Protein AF-C5KC49-F1 (afdb_monomer)

InterPro domains:
  IPR001487 Bromodomain [PF00439] (26-120)
  IPR001487 Bromodomain [PR00503] (36-49)
  IPR001487 Bromodomain [PR00503] (50-66)
  IPR001487 Bromodomain [PR00503] (99-118)
  IPR001487 Bromodomain [PS50014] (33-118)
  IPR001487 Bromodomain [SM00297] (14-137)
  IPR036427 Bromodomain-like superfamily [G3DSA:1.20.920.10] (13-147)
  IPR036427 Bromodomain-like superfamily [SSF47370] (16-134)
  IPR037800 Histone acetyltransferase GCN5 [PTHR45750] (20-128)

Radius of gyration: 24.09 Å; Cα contacts (8 Å, |Δi|>4): 143; chains: 1; bounding box: 54×51×78 Å

Solvent-accessible surface area (backbone atoms only — not comparable to full-atom values): 10365 Å² total; per-residue (Å²): 135,85,74,80,52,72,68,58,54,57,52,28,73,73,36,65,57,50,73,69,55,39,56,51,50,51,54,49,52,51,53,55,62,66,41,96,63,26,78,84,40,48,50,72,80,58,53,83,86,38,73,62,47,66,81,71,45,84,68,85,55,23,50,50,59,49,51,30,19,64,70,53,41,70,81,90,69,80,79,65,97,55,93,62,84,68,68,59,49,57,58,34,50,39,57,54,55,53,47,54,50,36,34,32,52,44,38,52,71,72,40,57,82,89,39,69,67,21,50,33,29,55,53,49,49,53,54,49,52,57,49,47,54,56,45,45,67,73,71,57,78,58,83,84,71,74,77,75,68,64,53,74,67,55,48,51,52,54,53,52,53,49,55,52,62,67,69,62,64,74,84,90,127

Mean predicted aligned error: 11.14 Å

Structure (mmCIF, N/CA/C/O backbone):
data_AF-C5KC49-F1
#
_entry.id   AF-C5KC49-F1
#
loop_
_atom_site.group_PDB
_atom_site.id
_atom_site.type_symbol
_atom_site.label_atom_id
_atom_site.label_alt_id
_atom_site.label_comp_id
_atom_site.label_asym_id
_atom_site.label_entity_id
_atom_site.label_seq_id
_atom_site.pdbx_PDB_ins_code
_atom_site.Cartn_x
_atom_site.Cartn_y
_atom_site.Cartn_z
_atom_site.occupancy
_atom_site.B_iso_or_equiv
_atom_site.auth_seq_id
_atom_site.auth_comp_id
_atom_site.auth_asym_id
_atom_site.auth_atom_id
_atom_site.pdbx_PDB_model_num
ATOM 1 N N . MET A 1 1 ? 1.377 -21.237 -1.178 1.00 45.62 1 MET A N 1
ATOM 2 C CA . MET A 1 1 ? 1.293 -19.889 -0.576 1.00 45.62 1 MET A CA 1
ATOM 3 C C . MET A 1 1 ? -0.083 -19.748 0.051 1.00 45.62 1 MET A C 1
ATOM 5 O O . MET A 1 1 ? -1.054 -20.012 -0.651 1.00 45.62 1 MET A O 1
ATOM 9 N N . SER A 1 2 ? -0.182 -19.452 1.349 1.00 56.91 2 SER A N 1
ATOM 10 C CA . SER A 1 2 ? -1.475 -19.355 2.040 1.00 56.91 2 SER A CA 1
ATOM 11 C C . SER A 1 2 ? -2.203 -18.065 1.653 1.00 56.91 2 SER A C 1
ATOM 13 O O . SER A 1 2 ? -1.591 -17.011 1.471 1.00 56.91 2 SER A O 1
ATOM 15 N N . LYS A 1 3 ? -3.520 -18.168 1.471 1.00 71.75 3 LYS A N 1
ATOM 16 C CA . LYS A 1 3 ? -4.419 -17.009 1.454 1.00 71.75 3 LYS A CA 1
ATOM 17 C C . LYS A 1 3 ? -4.554 -16.488 2.892 1.00 71.75 3 LYS A C 1
ATOM 19 O O . LYS A 1 3 ? -4.326 -17.261 3.822 1.00 71.75 3 LYS A O 1
ATOM 24 N N . LEU A 1 4 ? -4.932 -15.217 3.058 1.00 73.00 4 LEU A N 1
ATOM 25 C CA . LEU A 1 4 ? -5.368 -14.698 4.363 1.00 73.00 4 LEU A CA 1
ATOM 26 C C . LEU A 1 4 ? -6.474 -15.602 4.917 1.00 73.00 4 LEU A C 1
ATOM 28 O O . LEU A 1 4 ? -7.276 -16.118 4.129 1.00 73.00 4 LEU A O 1
ATOM 32 N N . SER A 1 5 ? -6.523 -15.772 6.238 1.00 74.25 5 SER A N 1
ATOM 33 C CA . SER A 1 5 ? -7.554 -16.601 6.868 1.00 74.25 5 SER A CA 1
ATOM 34 C C . SER A 1 5 ? -8.963 -16.073 6.557 1.00 74.25 5 SER A C 1
ATOM 36 O O . SER A 1 5 ? -9.148 -14.873 6.333 1.00 74.25 5 SER A O 1
ATOM 38 N N . ASP A 1 6 ? -9.966 -16.952 6.539 1.00 75.50 6 ASP A N 1
ATOM 39 C CA . ASP A 1 6 ? -11.355 -16.543 6.288 1.00 75.50 6 ASP A CA 1
ATOM 40 C C . ASP A 1 6 ? -11.856 -15.561 7.369 1.00 75.50 6 ASP A C 1
ATOM 42 O O . ASP A 1 6 ? -12.578 -14.613 7.062 1.00 75.50 6 ASP A O 1
ATOM 46 N N . GLU A 1 7 ? -11.397 -15.724 8.617 1.00 74.31 7 GLU A N 1
ATOM 47 C CA . GLU A 1 7 ? -11.657 -14.789 9.721 1.00 74.31 7 GLU A CA 1
ATOM 48 C C . GLU A 1 7 ? -11.028 -13.414 9.453 1.00 74.31 7 GLU A C 1
ATOM 50 O O . GLU A 1 7 ? -11.701 -12.390 9.583 1.00 74.31 7 GLU A O 1
ATOM 55 N N . THR A 1 8 ? -9.770 -13.382 8.994 1.00 75.25 8 THR A N 1
ATOM 56 C CA . THR A 1 8 ? -9.102 -12.144 8.569 1.00 75.25 8 THR A CA 1
ATOM 57 C C . THR A 1 8 ? -9.937 -11.450 7.488 1.00 75.25 8 THR A C 1
ATOM 59 O O . THR A 1 8 ? -10.220 -10.260 7.594 1.00 75.25 8 THR A O 1
ATOM 62 N N . GLN A 1 9 ? -10.378 -12.177 6.458 1.00 77.06 9 GLN A N 1
ATOM 63 C CA . GLN A 1 9 ? -11.133 -11.595 5.343 1.00 77.06 9 GLN A CA 1
ATOM 64 C C . GLN A 1 9 ? -12.471 -10.974 5.781 1.00 77.06 9 GLN A C 1
ATOM 66 O O . GLN A 1 9 ? -12.783 -9.861 5.346 1.00 77.06 9 GLN A O 1
ATOM 71 N N . ASP A 1 10 ? -13.241 -11.642 6.648 1.00 77.31 10 ASP A N 1
ATOM 72 C CA . ASP A 1 10 ? -14.520 -11.115 7.154 1.00 77.31 10 ASP A CA 1
ATOM 73 C C . ASP A 1 10 ? -14.331 -9.847 8.005 1.00 77.31 10 ASP A C 1
ATOM 75 O O . ASP A 1 10 ? -15.058 -8.863 7.838 1.00 77.31 10 ASP A O 1
ATOM 79 N N . LEU A 1 11 ? -13.307 -9.823 8.866 1.00 76.31 11 LEU A N 1
ATOM 80 C CA . LEU A 1 11 ? -13.001 -8.662 9.706 1.00 76.31 11 LEU A CA 1
ATOM 81 C C . LEU A 1 11 ? -12.624 -7.433 8.873 1.00 76.31 11 LEU A C 1
ATOM 83 O O . LEU A 1 11 ? -13.068 -6.317 9.164 1.00 76.31 11 LEU A O 1
ATOM 87 N N . LEU A 1 12 ? -11.840 -7.621 7.810 1.00 79.94 12 LEU A N 1
ATOM 88 C CA . LEU A 1 12 ? -11.424 -6.526 6.934 1.00 79.94 12 LEU A CA 1
ATOM 89 C C . LEU A 1 12 ? -12.616 -5.830 6.267 1.00 79.94 12 LEU A C 1
ATOM 91 O O . LEU A 1 12 ? -12.635 -4.599 6.198 1.00 79.94 12 LEU A O 1
ATOM 95 N N . LEU A 1 13 ? -13.609 -6.606 5.817 1.00 76.00 13 LEU A N 1
ATOM 96 C CA . LEU A 1 13 ? -14.813 -6.120 5.132 1.00 76.00 13 LEU A CA 1
ATOM 97 C C . LEU A 1 13 ? -15.667 -5.183 6.000 1.00 76.00 13 LEU A C 1
ATOM 99 O O . LEU A 1 13 ? -16.292 -4.257 5.485 1.00 76.00 13 LEU A O 1
ATOM 103 N N . LYS A 1 14 ? -15.711 -5.417 7.316 1.00 80.75 14 LYS A N 1
ATOM 104 C CA . LYS A 1 14 ? -16.611 -4.706 8.244 1.00 80.75 14 LYS A CA 1
ATOM 105 C C . LYS A 1 14 ? -15.929 -3.565 9.002 1.00 80.75 14 LYS A C 1
ATOM 107 O O . LYS A 1 14 ? -16.608 -2.710 9.572 1.00 80.75 14 LYS A O 1
ATOM 112 N N . THR A 1 15 ? -14.597 -3.510 8.999 1.00 87.81 15 THR A N 1
ATOM 113 C CA . THR A 1 15 ? -13.845 -2.567 9.839 1.00 87.81 15 THR A CA 1
ATOM 114 C C . THR A 1 15 ? -13.680 -1.205 9.160 1.00 87.81 15 THR A C 1
ATOM 116 O O . THR A 1 15 ? -12.896 -1.045 8.220 1.00 87.81 15 THR A O 1
ATOM 119 N N . LYS A 1 16 ? -14.403 -0.194 9.660 1.00 90.81 16 LYS A N 1
ATOM 120 C CA . LYS A 1 16 ? -14.208 1.216 9.279 1.00 90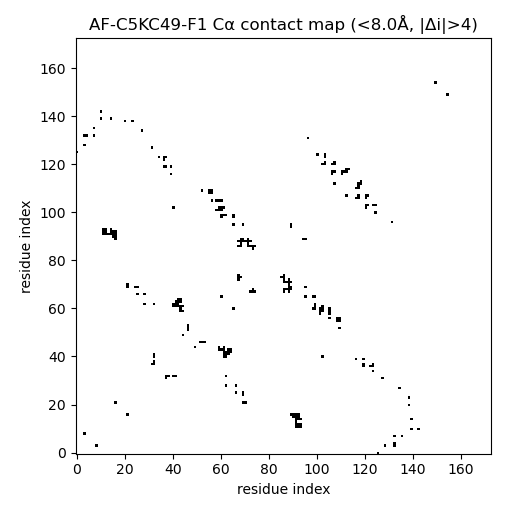.81 16 LYS A CA 1
ATOM 121 C C . LYS A 1 16 ? -12.919 1.775 9.878 1.00 90.81 16 LYS A C 1
ATOM 123 O O . LYS A 1 16 ? -12.599 1.497 11.026 1.00 90.81 16 LYS A O 1
ATOM 128 N N . ILE A 1 17 ? -12.223 2.621 9.121 1.00 91.25 17 ILE A N 1
ATOM 129 C CA . ILE A 1 17 ? -10.978 3.262 9.568 1.00 91.25 17 ILE A CA 1
ATOM 130 C C . ILE A 1 17 ? -11.292 4.494 10.430 1.00 91.25 17 ILE A C 1
ATOM 132 O O . ILE A 1 17 ? -11.598 5.570 9.897 1.00 91.25 17 ILE A O 1
ATOM 136 N N . ASP A 1 18 ? -11.157 4.348 11.748 1.00 90.12 18 ASP A N 1
ATOM 137 C CA . ASP A 1 18 ? -11.064 5.465 12.695 1.00 90.12 18 ASP A CA 1
ATOM 138 C C . ASP A 1 18 ? -9.641 6.064 12.733 1.00 90.12 18 ASP A C 1
ATOM 140 O O . ASP A 1 18 ? -8.773 5.693 11.939 1.00 90.12 18 ASP A O 1
ATOM 144 N N . ASP A 1 19 ? -9.400 7.053 13.595 1.00 90.19 19 ASP A N 1
ATOM 145 C CA . ASP A 1 19 ? -8.102 7.735 13.649 1.00 90.19 19 ASP A CA 1
ATOM 146 C C . ASP A 1 19 ? -6.993 6.887 14.292 1.00 90.19 19 ASP A C 1
ATOM 148 O O . ASP A 1 19 ? -5.839 6.995 13.879 1.00 90.19 19 ASP A O 1
ATOM 152 N N . VAL A 1 20 ? -7.334 5.965 15.198 1.00 90.94 20 VAL A N 1
ATOM 153 C CA . VAL A 1 20 ? -6.365 5.029 15.794 1.00 90.94 20 VAL A CA 1
ATOM 154 C C . VAL A 1 20 ? -5.892 4.029 14.742 1.00 90.94 20 VAL A C 1
ATOM 156 O O . VAL A 1 20 ? -4.690 3.850 14.531 1.00 90.94 20 VAL A O 1
ATOM 159 N N . LEU A 1 21 ? -6.833 3.425 14.012 1.00 93.50 21 LEU A N 1
ATOM 160 C CA . LEU A 1 21 ? -6.525 2.538 12.896 1.00 93.50 21 LEU A CA 1
ATOM 161 C C . LEU A 1 21 ? -5.775 3.281 11.796 1.00 93.50 21 LEU A C 1
ATOM 163 O O . LEU A 1 21 ? -4.866 2.715 11.199 1.00 93.50 21 LEU A O 1
ATOM 167 N N . ARG A 1 22 ? -6.094 4.555 11.544 1.00 94.38 22 ARG A N 1
ATOM 168 C CA . ARG A 1 22 ? -5.368 5.379 10.570 1.00 94.38 22 ARG A CA 1
ATOM 169 C C . ARG A 1 22 ? -3.893 5.508 10.924 1.00 94.38 22 ARG A C 1
ATOM 171 O O . ARG A 1 22 ? -3.053 5.276 10.061 1.00 94.38 22 ARG A O 1
ATOM 178 N N . GLU A 1 23 ? -3.571 5.868 12.162 1.00 95.06 23 GLU A N 1
ATOM 179 C CA . GLU A 1 23 ? -2.180 5.968 12.612 1.00 95.06 23 GLU A CA 1
ATOM 180 C C . GLU A 1 23 ? -1.463 4.617 12.544 1.00 95.06 23 GLU A C 1
ATOM 182 O O . GLU A 1 23 ? -0.318 4.541 12.094 1.00 95.06 23 GLU A O 1
ATOM 187 N N . SER A 1 24 ? -2.148 3.540 12.931 1.00 96.44 24 SER A N 1
ATOM 188 C CA . SER A 1 24 ? -1.593 2.189 12.858 1.00 96.44 24 SER A CA 1
ATOM 189 C C . SER A 1 24 ? -1.345 1.727 11.415 1.00 96.44 24 SER A C 1
ATOM 191 O O . SER A 1 24 ? -0.293 1.161 11.119 1.00 96.44 24 SER A O 1
ATOM 193 N N . LEU A 1 25 ? -2.253 2.033 10.484 1.00 97.38 25 LEU A N 1
ATOM 194 C CA . LEU A 1 25 ? -2.092 1.750 9.055 1.00 97.38 25 LEU A CA 1
ATOM 195 C C . LEU A 1 25 ? -0.931 2.540 8.442 1.00 97.38 25 LEU A C 1
ATOM 197 O O . LEU A 1 25 ? -0.224 2.017 7.586 1.00 97.38 25 LEU A O 1
ATOM 201 N N . LEU A 1 26 ? -0.697 3.782 8.875 1.00 97.56 26 LEU A N 1
ATOM 202 C CA . LEU A 1 26 ? 0.458 4.557 8.412 1.00 97.56 26 LEU A CA 1
ATOM 203 C C . LEU A 1 26 ? 1.779 3.917 8.847 1.00 97.56 26 LEU A C 1
ATOM 205 O O . LEU A 1 26 ? 2.672 3.769 8.019 1.00 97.56 26 LEU A O 1
ATOM 209 N N . LYS A 1 27 ? 1.875 3.466 10.103 1.00 98.06 27 LYS A N 1
ATOM 210 C CA . LYS A 1 27 ? 3.044 2.717 10.598 1.00 98.06 27 LYS A CA 1
ATOM 211 C C . LYS A 1 27 ? 3.222 1.387 9.865 1.00 98.06 27 LYS A C 1
ATOM 213 O O . LYS A 1 27 ? 4.343 0.981 9.579 1.00 98.06 27 LYS A O 1
ATOM 218 N N . PHE A 1 28 ? 2.119 0.715 9.536 1.00 98.25 28 PHE A N 1
ATOM 219 C CA . PHE A 1 28 ? 2.146 -0.497 8.723 1.00 98.25 28 PHE A CA 1
ATOM 220 C C . PHE A 1 28 ? 2.728 -0.224 7.327 1.00 98.25 28 PHE A C 1
ATOM 222 O O . PHE A 1 28 ? 3.637 -0.930 6.901 1.00 98.25 28 PHE A O 1
ATOM 229 N N . LEU A 1 29 ? 2.257 0.815 6.627 1.00 98.25 29 LEU A N 1
ATOM 230 C CA . LEU A 1 29 ? 2.779 1.172 5.302 1.00 98.25 29 LEU A CA 1
ATOM 231 C C . LEU A 1 29 ? 4.243 1.618 5.354 1.00 98.25 29 LEU A C 1
ATOM 233 O O . LEU A 1 29 ? 5.007 1.276 4.455 1.00 98.25 29 LEU A O 1
ATOM 237 N N . GLU A 1 30 ? 4.647 2.324 6.410 1.00 98.00 30 GLU A N 1
ATOM 238 C CA . GLU A 1 30 ? 6.051 2.663 6.657 1.00 98.00 30 GLU A CA 1
ATOM 239 C C . GLU A 1 30 ? 6.909 1.400 6.798 1.00 98.00 30 GLU A C 1
ATOM 241 O O . GLU A 1 30 ? 7.942 1.294 6.140 1.00 98.00 30 GLU A O 1
ATOM 246 N N . LYS A 1 31 ? 6.450 0.408 7.573 1.00 98.12 31 LYS A N 1
ATOM 247 C CA . LYS A 1 31 ? 7.135 -0.883 7.716 1.00 98.12 31 LYS A CA 1
ATOM 248 C C . LYS A 1 31 ? 7.289 -1.596 6.370 1.00 98.12 31 LYS A C 1
ATOM 250 O O . LYS A 1 31 ? 8.382 -2.047 6.055 1.00 98.12 31 LYS A O 1
ATOM 255 N N . ILE A 1 32 ? 6.233 -1.643 5.551 1.00 98.38 32 ILE A N 1
ATOM 256 C CA . ILE A 1 32 ? 6.313 -2.205 4.191 1.00 98.38 32 ILE A CA 1
ATOM 257 C C . ILE A 1 32 ? 7.324 -1.432 3.334 1.00 98.38 32 ILE A C 1
ATOM 259 O O . ILE A 1 32 ? 8.093 -2.039 2.597 1.00 98.38 32 ILE A O 1
ATOM 263 N N . GLY A 1 33 ? 7.357 -0.101 3.434 1.00 98.06 33 GLY A N 1
ATOM 264 C CA . GLY A 1 33 ? 8.304 0.744 2.702 1.00 98.06 33 GLY A CA 1
ATOM 265 C C . GLY A 1 33 ? 9.771 0.581 3.124 1.00 98.06 33 GLY A C 1
ATOM 266 O O . GLY A 1 33 ? 10.655 0.986 2.374 1.00 98.06 33 GLY A O 1
ATOM 267 N N . GLN A 1 34 ? 10.033 -0.002 4.297 1.00 97.88 34 GLN A N 1
ATOM 268 C CA . GLN A 1 34 ? 11.375 -0.286 4.819 1.00 97.88 34 GLN A CA 1
ATOM 269 C C . GLN A 1 34 ? 11.886 -1.687 4.451 1.00 97.88 34 GLN A C 1
ATOM 271 O O . GLN A 1 34 ? 13.056 -1.988 4.693 1.00 97.88 34 GLN A O 1
ATOM 276 N N . GLU A 1 35 ? 11.042 -2.544 3.871 1.00 97.75 35 GLU A N 1
ATOM 277 C CA . GLU A 1 35 ? 11.471 -3.864 3.414 1.00 97.75 35 GLU A CA 1
ATOM 278 C C . GLU A 1 35 ? 12.545 -3.744 2.313 1.00 97.75 35 GLU A C 1
ATOM 280 O O . GLU A 1 35 ? 12.450 -2.859 1.454 1.00 97.75 35 GLU A O 1
ATOM 285 N N . PRO A 1 36 ? 13.548 -4.645 2.259 1.00 96.50 36 PRO A N 1
ATOM 286 C CA . PRO A 1 36 ? 14.710 -4.504 1.371 1.00 96.50 36 PRO A CA 1
ATOM 287 C C . PRO A 1 36 ? 14.388 -4.347 -0.121 1.00 96.50 36 PRO A C 1
ATOM 289 O O . PRO A 1 36 ? 15.192 -3.817 -0.881 1.00 96.50 36 PRO A O 1
ATOM 292 N N . ARG A 1 37 ? 13.221 -4.832 -0.552 1.00 97.06 37 ARG A N 1
ATOM 293 C CA . ARG A 1 37 ? 12.788 -4.885 -1.957 1.00 97.06 37 ARG A CA 1
ATOM 294 C C . ARG A 1 37 ? 11.693 -3.859 -2.269 1.00 97.06 37 ARG A C 1
ATOM 296 O O . ARG A 1 37 ? 11.120 -3.883 -3.357 1.00 97.06 37 ARG A O 1
ATOM 303 N N . ALA A 1 38 ? 11.399 -2.951 -1.335 1.00 97.81 38 ALA A N 1
ATOM 304 C CA . ALA A 1 38 ? 10.317 -1.980 -1.459 1.00 97.81 38 ALA A CA 1
ATOM 305 C C . ALA A 1 38 ? 10.570 -0.892 -2.519 1.00 97.81 38 ALA A C 1
ATOM 307 O O . ALA A 1 38 ? 9.616 -0.251 -2.959 1.00 97.81 38 ALA A O 1
ATOM 308 N N . GLU A 1 39 ? 11.822 -0.697 -2.957 1.00 97.56 39 GLU A N 1
ATOM 309 C CA . GLU A 1 39 ? 12.252 0.395 -3.848 1.00 97.56 39 GLU A CA 1
ATOM 310 C C . GLU A 1 39 ? 11.416 0.535 -5.133 1.00 97.56 39 GLU A C 1
ATOM 312 O O . GLU A 1 39 ? 11.121 1.651 -5.561 1.00 97.56 39 GLU A O 1
ATOM 317 N N . TYR A 1 40 ? 10.946 -0.579 -5.702 1.00 97.31 40 TYR A N 1
ATOM 318 C CA . TYR A 1 40 ? 10.116 -0.602 -6.914 1.00 97.31 40 TYR A CA 1
ATOM 319 C C . TYR A 1 40 ? 8.702 -0.039 -6.709 1.00 97.31 40 TYR A C 1
ATOM 321 O O . TYR A 1 40 ? 8.009 0.264 -7.680 1.00 97.31 40 TYR A O 1
ATOM 329 N N . PHE A 1 41 ? 8.253 0.070 -5.459 1.00 98.44 41 PHE A N 1
ATOM 330 C CA . PHE A 1 41 ? 6.844 0.240 -5.100 1.00 98.44 41 PHE A CA 1
ATOM 331 C C . PHE A 1 41 ? 6.570 1.514 -4.297 1.00 98.44 41 PHE A C 1
ATOM 333 O O . PHE A 1 41 ? 5.421 1.793 -3.954 1.00 98.44 41 PHE A O 1
ATOM 340 N N . LEU A 1 42 ? 7.613 2.295 -3.997 1.00 97.75 42 LEU A N 1
ATOM 341 C CA . LEU A 1 42 ? 7.515 3.488 -3.155 1.00 97.75 42 LEU A CA 1
ATOM 342 C C . LEU A 1 42 ? 6.690 4.604 -3.807 1.00 97.75 42 LEU A C 1
ATOM 344 O O . LEU A 1 42 ? 5.989 5.334 -3.111 1.00 97.75 42 LEU A O 1
ATOM 348 N N . THR A 1 43 ? 6.780 4.754 -5.130 1.00 96.50 43 THR A N 1
ATOM 349 C CA . THR A 1 43 ? 6.200 5.887 -5.873 1.00 96.50 43 THR A CA 1
ATOM 350 C C . THR A 1 43 ? 5.534 5.434 -7.172 1.00 96.50 43 THR A C 1
ATOM 352 O O . THR A 1 43 ? 5.819 4.329 -7.642 1.00 96.50 43 THR A O 1
ATOM 355 N N . PRO A 1 44 ? 4.651 6.255 -7.780 1.00 96.56 44 PRO A N 1
ATOM 356 C CA . PRO A 1 44 ? 3.979 5.868 -9.010 1.00 96.56 44 PRO A CA 1
ATOM 357 C C . PRO A 1 44 ? 4.981 5.605 -10.138 1.00 96.56 44 PRO A C 1
ATOM 359 O O . PRO A 1 44 ? 5.904 6.391 -10.350 1.00 96.56 44 PRO A O 1
ATOM 362 N N . VAL A 1 45 ? 4.740 4.554 -10.927 1.00 95.06 45 VAL A N 1
ATOM 363 C CA . VAL A 1 45 ? 5.544 4.249 -12.121 1.00 95.06 45 VAL A CA 1
ATOM 364 C C . VAL A 1 45 ? 5.556 5.442 -13.084 1.00 95.06 45 VAL A C 1
ATOM 366 O O . VAL A 1 45 ? 4.499 5.954 -13.477 1.00 95.06 45 VAL A O 1
ATOM 369 N N . ASP A 1 46 ? 6.755 5.859 -13.501 1.00 93.62 46 ASP A N 1
ATOM 370 C CA . ASP A 1 46 ? 6.930 6.933 -14.478 1.00 93.62 46 ASP A CA 1
ATOM 371 C C . ASP A 1 46 ? 6.487 6.480 -15.876 1.00 93.62 46 ASP A C 1
ATOM 373 O O . ASP A 1 46 ? 7.178 5.756 -16.589 1.00 93.62 46 ASP A O 1
ATOM 377 N N . GLN A 1 47 ? 5.322 6.960 -16.300 1.00 90.44 47 GLN A N 1
ATOM 378 C CA . GLN A 1 47 ? 4.746 6.650 -17.611 1.00 90.44 47 GLN A CA 1
ATOM 379 C C . GLN A 1 47 ? 5.520 7.263 -18.782 1.00 90.44 47 GLN A C 1
ATOM 381 O O . GLN A 1 47 ? 5.261 6.891 -19.922 1.00 90.44 47 GLN A O 1
ATOM 386 N N . LYS A 1 48 ? 6.448 8.199 -18.548 1.00 93.00 48 LYS A N 1
ATOM 387 C CA . LYS A 1 48 ? 7.363 8.653 -19.604 1.00 93.00 48 LYS A CA 1
ATOM 388 C C . LYS A 1 48 ? 8.452 7.618 -19.863 1.00 93.00 48 LYS A C 1
ATOM 390 O O . LYS A 1 48 ? 8.768 7.364 -21.019 1.00 93.00 48 LYS A O 1
ATOM 395 N N . ALA A 1 49 ? 8.987 7.020 -18.798 1.00 94.44 49 ALA A N 1
ATOM 396 C CA . ALA A 1 49 ? 9.948 5.925 -18.885 1.00 94.44 49 ALA A CA 1
ATOM 397 C C . ALA A 1 49 ? 9.292 4.622 -19.376 1.00 94.44 49 ALA A C 1
ATOM 399 O O . ALA A 1 49 ? 9.916 3.861 -20.110 1.00 94.44 49 ALA A O 1
ATOM 400 N N . TYR A 1 50 ? 8.013 4.407 -19.043 1.00 94.62 50 TYR A N 1
ATOM 401 C CA . TYR A 1 50 ? 7.226 3.240 -19.457 1.00 94.62 50 TYR A CA 1
ATOM 402 C C . TYR A 1 50 ? 5.940 3.647 -20.207 1.00 94.62 50 TYR A C 1
ATOM 404 O O . TYR A 1 50 ? 4.842 3.554 -19.645 1.00 94.62 50 TYR A O 1
ATOM 412 N N . PRO A 1 51 ? 6.031 4.069 -21.487 1.00 94.88 51 PRO A N 1
ATOM 413 C CA . PRO A 1 51 ? 4.888 4.585 -22.252 1.00 94.88 51 PRO A CA 1
ATOM 414 C C . PRO A 1 51 ? 3.700 3.621 -22.362 1.00 94.88 51 PRO A C 1
ATOM 416 O O . PRO A 1 51 ? 2.552 4.057 -22.348 1.00 94.88 51 PRO A O 1
ATOM 419 N N . HIS A 1 52 ? 3.968 2.313 -22.399 1.00 93.75 52 HIS A N 1
ATOM 420 C CA . HIS A 1 52 ? 2.950 1.263 -22.534 1.00 93.75 52 HIS A CA 1
ATOM 421 C C . HIS A 1 52 ? 2.365 0.779 -21.203 1.00 93.75 52 HIS A C 1
ATOM 423 O O . HIS A 1 52 ? 1.524 -0.119 -21.180 1.00 93.75 52 HIS A O 1
ATOM 429 N N . TYR A 1 53 ? 2.771 1.361 -20.070 1.00 95.81 53 TYR A N 1
ATOM 430 C CA . TYR A 1 53 ? 2.341 0.883 -18.755 1.00 95.81 53 TYR A CA 1
ATOM 431 C C . TYR A 1 53 ? 0.814 0.889 -18.600 1.00 95.81 53 TYR A C 1
ATOM 433 O O . TYR A 1 53 ? 0.239 -0.066 -18.091 1.00 95.81 53 TYR A O 1
ATOM 441 N N . LYS A 1 54 ? 0.129 1.920 -19.111 1.00 94.81 54 LYS A N 1
ATOM 442 C CA . LYS A 1 54 ? -1.342 2.037 -19.050 1.00 94.81 54 LYS A CA 1
ATOM 443 C C . LYS A 1 54 ? -2.097 1.138 -20.032 1.00 94.81 54 LYS A C 1
ATOM 445 O O . LYS A 1 54 ? -3.297 0.887 -19.853 1.00 94.81 54 LYS A O 1
ATOM 450 N N . ASP A 1 55 ? -1.414 0.635 -21.053 1.00 96.56 55 ASP A N 1
ATOM 451 C CA . ASP A 1 55 ? -2.001 -0.319 -21.992 1.00 96.56 55 ASP A CA 1
ATOM 452 C C . ASP A 1 55 ? -2.221 -1.668 -21.298 1.00 96.56 55 ASP A C 1
ATOM 454 O O . ASP A 1 55 ? -3.224 -2.336 -21.553 1.00 96.56 55 ASP A O 1
ATOM 458 N N . VAL A 1 56 ? -1.362 -1.992 -20.328 1.00 97.12 56 VAL A N 1
ATOM 459 C CA . VAL A 1 56 ? -1.394 -3.232 -19.545 1.00 97.12 56 VAL A CA 1
ATOM 460 C C . VAL A 1 56 ? -2.053 -3.017 -18.178 1.00 97.12 56 VAL A C 1
ATOM 462 O O . VAL A 1 56 ? -3.053 -3.655 -17.850 1.00 97.12 56 VAL A O 1
ATOM 465 N N . VAL A 1 57 ? -1.545 -2.072 -17.387 1.00 96.44 57 VAL A N 1
ATOM 466 C CA . VAL A 1 57 ? -1.970 -1.823 -16.005 1.00 96.44 57 VAL A CA 1
ATOM 467 C C . VAL A 1 57 ? -3.103 -0.799 -15.959 1.00 96.44 57 VAL A C 1
ATOM 469 O O . VAL A 1 57 ? -2.914 0.396 -16.191 1.00 96.44 57 VAL A O 1
ATOM 472 N N . LYS A 1 58 ? -4.306 -1.270 -15.612 1.00 93.75 58 LYS A N 1
ATOM 473 C CA . LYS A 1 58 ? -5.531 -0.446 -15.576 1.00 93.75 58 LYS A CA 1
ATOM 474 C C . LYS A 1 58 ? -5.753 0.291 -14.260 1.00 93.75 58 LYS A C 1
ATOM 476 O O . LYS A 1 58 ? -6.397 1.337 -14.255 1.00 93.75 58 LYS A O 1
ATOM 481 N N . ARG A 1 59 ? -5.204 -0.222 -13.158 1.00 93.62 59 ARG A N 1
ATOM 482 C CA . ARG A 1 59 ? -5.322 0.365 -11.816 1.00 93.62 59 ARG A CA 1
ATOM 483 C C . ARG A 1 59 ? -3.935 0.580 -11.201 1.00 93.62 59 ARG A C 1
ATOM 485 O O . ARG A 1 59 ? -3.546 -0.204 -10.340 1.00 93.62 59 ARG A O 1
ATOM 492 N N . PRO A 1 60 ? -3.164 1.595 -11.643 1.00 95.38 60 PRO A N 1
ATOM 493 C CA . PRO A 1 60 ? -1.870 1.904 -11.040 1.00 95.38 60 PRO A CA 1
ATOM 494 C C . PRO A 1 60 ? -2.004 2.157 -9.536 1.00 95.38 60 PRO A C 1
ATOM 496 O O . PRO A 1 60 ? -2.947 2.826 -9.114 1.00 95.38 60 PRO A O 1
ATOM 499 N N . MET A 1 61 ? -1.057 1.645 -8.756 1.00 96.56 61 MET A N 1
ATOM 500 C CA . MET A 1 61 ? -0.973 1.841 -7.312 1.00 96.56 61 MET A CA 1
ATOM 501 C C . MET A 1 61 ? 0.490 1.795 -6.871 1.00 96.56 61 MET A C 1
ATOM 503 O O . MET A 1 61 ? 1.307 1.165 -7.543 1.00 96.56 61 MET A O 1
ATOM 507 N N . ASP A 1 62 ? 0.789 2.466 -5.764 1.00 97.94 62 ASP A N 1
ATOM 508 C CA . ASP A 1 62 ? 2.101 2.568 -5.124 1.00 97.94 62 ASP A CA 1
ATOM 509 C C . ASP A 1 62 ? 1.926 2.999 -3.656 1.00 97.94 62 ASP A C 1
ATOM 511 O O . ASP A 1 62 ? 0.869 3.522 -3.278 1.00 97.94 62 ASP A O 1
ATOM 515 N N . LEU A 1 63 ? 2.956 2.806 -2.829 1.00 98.12 63 LEU A N 1
ATOM 516 C CA . LEU A 1 63 ? 2.879 3.065 -1.388 1.00 98.12 63 LEU A CA 1
ATOM 517 C C . LEU A 1 63 ? 2.647 4.547 -1.061 1.00 98.12 63 LEU A C 1
ATOM 519 O O . LEU A 1 63 ? 1.851 4.842 -0.170 1.00 98.12 63 LEU A O 1
ATOM 523 N N . SER A 1 64 ? 3.245 5.489 -1.804 1.00 95.75 64 SER A N 1
ATOM 524 C CA . SER A 1 64 ? 3.001 6.924 -1.583 1.00 95.75 64 SER A CA 1
ATOM 525 C C . SER A 1 64 ? 1.548 7.320 -1.874 1.00 95.75 64 SER A C 1
ATOM 527 O O . SER A 1 64 ? 0.946 8.118 -1.147 1.00 95.75 64 SER A O 1
ATOM 529 N N . THR A 1 65 ? 0.935 6.723 -2.901 1.00 94.81 65 THR A N 1
ATOM 530 C CA . THR A 1 65 ? -0.488 6.908 -3.204 1.00 94.81 65 THR A CA 1
ATOM 531 C C . THR A 1 65 ? -1.359 6.335 -2.092 1.00 94.81 65 THR A C 1
ATOM 533 O O . THR A 1 65 ? -2.292 7.009 -1.643 1.00 94.81 65 THR A O 1
ATOM 536 N N . MET A 1 66 ? -1.047 5.135 -1.596 1.00 96.19 66 MET A N 1
ATOM 537 C CA . MET A 1 66 ? -1.759 4.547 -0.460 1.00 96.19 66 MET A CA 1
ATOM 538 C C . MET A 1 66 ? -1.653 5.417 0.796 1.00 96.19 66 MET A C 1
ATOM 540 O O . MET A 1 66 ? -2.666 5.670 1.446 1.00 96.19 66 MET A O 1
ATOM 544 N N . GLU A 1 67 ? -0.466 5.933 1.112 1.00 95.69 67 GLU A N 1
ATOM 545 C CA . GLU A 1 67 ? -0.241 6.823 2.251 1.00 95.69 67 GLU A CA 1
ATOM 546 C C . GLU A 1 67 ? -1.109 8.090 2.151 1.00 95.69 67 GLU A C 1
ATOM 548 O O . GLU A 1 67 ? -1.787 8.468 3.113 1.00 95.69 67 GLU A O 1
ATOM 553 N N . MET A 1 68 ? -1.174 8.714 0.967 1.00 93.12 68 MET A N 1
ATOM 554 C CA . MET A 1 68 ? -2.067 9.853 0.719 1.00 93.12 68 MET A CA 1
ATOM 555 C C . MET A 1 68 ? -3.542 9.489 0.940 1.00 93.12 68 MET A C 1
ATOM 557 O O . MET A 1 68 ? -4.267 10.257 1.581 1.00 93.12 68 MET A O 1
ATOM 561 N N . LYS A 1 69 ? -3.985 8.317 0.464 1.00 93.44 69 LYS A N 1
ATOM 562 C CA . LYS A 1 69 ? -5.358 7.818 0.660 1.00 93.44 69 LYS A CA 1
ATOM 563 C C . LYS A 1 69 ? -5.670 7.546 2.133 1.00 93.44 69 LYS A C 1
ATOM 565 O O . LYS A 1 69 ? -6.750 7.914 2.594 1.00 93.44 69 LYS A O 1
ATOM 570 N N . VAL A 1 70 ? -4.735 6.993 2.908 1.00 94.81 70 VAL A N 1
ATOM 571 C CA . VAL A 1 70 ? -4.904 6.799 4.362 1.00 94.81 70 VAL A CA 1
ATOM 572 C C . VAL A 1 70 ? -5.023 8.147 5.080 1.00 94.81 70 VAL A C 1
ATOM 574 O O . VAL A 1 70 ? -5.917 8.326 5.912 1.00 94.81 70 VAL A O 1
ATOM 577 N N . LYS A 1 71 ? -4.188 9.133 4.725 1.00 91.94 71 LYS A N 1
ATOM 578 C CA . LYS A 1 71 ? -4.242 10.490 5.302 1.00 91.94 71 LYS A CA 1
ATOM 579 C C . LYS A 1 71 ? -5.451 11.307 4.828 1.00 91.94 71 LYS A C 1
ATOM 581 O O . LYS A 1 71 ? -5.724 12.365 5.388 1.00 91.94 71 LYS A O 1
ATOM 586 N N . GLY A 1 72 ? -6.162 10.859 3.790 1.00 84.81 72 GLY A N 1
ATOM 587 C CA . GLY A 1 72 ? -7.190 11.656 3.114 1.00 84.81 72 GLY A CA 1
ATOM 588 C C . GLY A 1 72 ? -6.626 12.924 2.468 1.00 84.81 72 GLY A C 1
ATOM 589 O O . GLY A 1 72 ? -7.337 13.918 2.310 1.00 84.81 72 GLY A O 1
ATOM 590 N N . GLN A 1 73 ? -5.336 12.916 2.130 1.00 76.69 73 GLN A N 1
ATOM 591 C CA . GLN A 1 73 ? -4.664 14.047 1.514 1.00 76.69 73 GLN A CA 1
ATOM 592 C C . GLN A 1 73 ? -4.848 14.001 0.002 1.00 76.69 73 GLN A C 1
ATOM 594 O O . GLN A 1 73 ? -4.718 12.963 -0.643 1.00 76.69 73 GLN A O 1
ATOM 599 N N . ARG A 1 74 ? -5.124 15.166 -0.582 1.00 64.94 74 ARG A N 1
ATOM 600 C CA . ARG A 1 74 ? -5.067 15.331 -2.034 1.00 64.94 74 ARG A CA 1
ATOM 601 C C . ARG A 1 74 ? -3.617 15.592 -2.449 1.00 64.94 74 ARG A C 1
ATOM 603 O O . ARG A 1 74 ? -2.903 16.261 -1.696 1.00 64.94 74 ARG A O 1
ATOM 610 N N . PRO A 1 75 ? -3.194 15.155 -3.649 1.00 61.94 75 PRO A N 1
ATOM 611 C CA . PRO A 1 75 ? -1.893 15.525 -4.189 1.00 61.94 75 PRO A CA 1
ATOM 612 C C . PRO A 1 75 ? -1.719 17.042 -4.146 1.00 61.94 75 PRO A C 1
ATOM 614 O O . PRO A 1 75 ? -2.606 17.787 -4.580 1.00 61.94 75 PRO A O 1
ATOM 617 N N . ARG A 1 76 ? -0.583 17.510 -3.623 1.00 52.25 76 ARG A N 1
ATOM 618 C CA . ARG A 1 76 ? -0.242 18.935 -3.653 1.00 52.25 76 ARG A CA 1
ATOM 619 C C . ARG A 1 76 ? 0.014 19.332 -5.110 1.00 52.25 76 ARG A C 1
ATOM 621 O O . ARG A 1 76 ? 0.883 18.769 -5.764 1.00 52.25 76 ARG A O 1
ATOM 628 N N . GLY A 1 77 ? -0.763 20.278 -5.633 1.00 61.06 77 GLY A N 1
ATOM 629 C CA . GLY A 1 77 ? -0.652 20.734 -7.020 1.00 61.06 77 GLY A CA 1
ATOM 630 C C . GLY A 1 77 ? -1.925 21.411 -7.523 1.00 61.06 77 GLY A C 1
ATOM 631 O O . GLY A 1 77 ? -2.947 21.449 -6.836 1.00 61.06 77 GLY A O 1
ATOM 632 N N . ARG A 1 78 ? -1.874 21.970 -8.739 1.00 54.44 78 ARG A N 1
ATOM 633 C CA . ARG A 1 78 ? -3.062 22.559 -9.379 1.00 54.44 78 ARG A CA 1
ATOM 634 C C . ARG A 1 78 ? -4.153 21.493 -9.502 1.00 54.44 78 ARG A C 1
ATOM 636 O O . ARG A 1 78 ? -3.887 20.409 -10.021 1.00 54.44 78 ARG A O 1
ATOM 643 N N . LYS A 1 79 ? -5.384 21.825 -9.083 1.00 53.03 79 LYS A N 1
ATOM 644 C CA . LYS A 1 79 ? -6.566 21.008 -9.394 1.00 53.03 79 LYS A CA 1
ATOM 645 C C . LYS A 1 79 ? -6.555 20.724 -10.904 1.00 53.03 79 LYS A C 1
ATOM 647 O O . LYS A 1 79 ? -6.448 21.678 -11.682 1.00 53.03 79 LYS A O 1
ATOM 652 N N . PRO A 1 80 ? -6.602 19.455 -11.337 1.00 53.84 80 PRO A N 1
ATOM 653 C CA . PRO A 1 80 ? -6.623 19.148 -12.756 1.00 53.84 80 PRO A CA 1
ATOM 654 C C . PRO A 1 80 ? -7.853 19.811 -13.393 1.00 53.84 80 PRO A C 1
ATOM 656 O O . PRO A 1 80 ? -8.935 19.812 -12.810 1.00 53.84 80 PRO A O 1
ATOM 659 N N . ARG A 1 81 ? -7.671 20.401 -14.583 1.00 58.41 81 ARG A N 1
ATOM 660 C CA . ARG A 1 81 ? -8.750 21.034 -15.373 1.00 58.41 81 ARG A CA 1
ATOM 661 C C . ARG A 1 81 ? -9.863 20.051 -15.756 1.00 58.41 81 ARG A C 1
ATOM 663 O O . ARG A 1 81 ? -10.962 20.476 -16.082 1.00 58.41 81 ARG A O 1
ATOM 670 N N . VAL A 1 82 ? -9.561 18.757 -15.709 1.00 44.44 82 VAL A N 1
ATOM 671 C CA . VAL A 1 82 ? -10.491 17.647 -15.914 1.00 44.44 82 VAL A CA 1
ATOM 672 C C . VAL A 1 82 ? -10.696 16.974 -14.555 1.00 44.44 82 VAL A C 1
ATOM 674 O O . VAL A 1 82 ? -9.690 16.774 -13.862 1.00 44.44 82 VAL A O 1
ATOM 677 N N . PRO A 1 83 ? -11.929 16.610 -14.157 1.00 49.34 83 PRO A N 1
ATOM 678 C CA . PRO A 1 83 ? -12.160 15.797 -12.970 1.00 49.34 83 PRO A CA 1
ATOM 679 C C . PRO A 1 83 ? -11.310 14.528 -13.068 1.00 49.34 83 PRO A C 1
ATOM 681 O O . PRO A 1 83 ? -11.581 13.641 -13.873 1.00 49.34 83 PRO A O 1
ATOM 684 N N . ARG A 1 84 ? -10.216 14.462 -12.305 1.00 50.59 84 ARG A N 1
ATOM 685 C CA . ARG A 1 84 ? -9.552 13.184 -12.057 1.00 50.59 84 ARG A CA 1
ATOM 686 C C . ARG A 1 84 ? -10.404 12.433 -11.041 1.00 50.59 84 ARG A C 1
ATOM 688 O O . ARG A 1 84 ? -10.988 13.104 -10.184 1.00 50.59 84 ARG A O 1
ATOM 695 N N . PRO A 1 85 ? -10.428 11.091 -11.085 1.00 49.41 85 PRO A N 1
ATOM 696 C CA . PRO A 1 85 ? -10.859 10.311 -9.937 1.00 49.41 85 PRO A CA 1
ATOM 697 C C . PRO A 1 85 ? -10.145 10.892 -8.723 1.00 49.41 85 PRO A C 1
ATOM 699 O O . PRO A 1 85 ? -8.914 11.024 -8.717 1.00 49.41 85 PRO A O 1
ATOM 702 N N . THR A 1 86 ? -10.918 11.408 -7.776 1.00 55.91 86 THR A N 1
ATOM 703 C CA . THR A 1 86 ? -10.365 11.960 -6.551 1.00 55.91 86 THR A CA 1
ATOM 704 C C . THR A 1 86 ? -9.530 10.869 -5.897 1.00 55.91 86 THR A C 1
ATOM 706 O O . THR A 1 86 ? -9.930 9.708 -5.906 1.00 55.91 86 THR A O 1
ATOM 709 N N . ILE A 1 87 ? -8.352 11.214 -5.365 1.00 65.69 87 ILE A N 1
ATOM 710 C CA . ILE A 1 87 ? -7.703 10.330 -4.394 1.00 65.69 87 ILE A CA 1
ATOM 711 C C . ILE A 1 87 ? -8.665 10.286 -3.211 1.00 65.69 87 ILE A C 1
ATOM 713 O O . ILE A 1 87 ? -8.723 11.217 -2.406 1.00 65.69 87 ILE A O 1
ATOM 717 N N . GLU A 1 88 ? -9.531 9.281 -3.222 1.00 78.50 88 GLU A N 1
ATOM 718 C CA . GLU A 1 88 ? -10.541 9.079 -2.205 1.00 78.50 88 GLU A CA 1
ATOM 719 C C . GLU A 1 88 ? -9.865 8.496 -0.981 1.00 78.50 88 GLU A C 1
ATOM 721 O O . GLU A 1 88 ? -9.043 7.577 -1.060 1.00 78.50 88 GLU A O 1
ATOM 726 N N . LYS A 1 89 ? -10.189 9.104 0.155 1.00 88.12 89 LYS A N 1
ATOM 727 C CA . LYS A 1 89 ? -9.748 8.626 1.451 1.00 88.12 89 LYS A CA 1
ATOM 728 C C . LYS A 1 89 ? -10.285 7.210 1.646 1.00 88.12 89 LYS A C 1
ATOM 730 O O . LYS A 1 89 ? -11.458 6.970 1.369 1.00 88.12 89 LYS A O 1
ATOM 735 N N . TYR A 1 90 ? -9.456 6.303 2.153 1.00 92.75 90 TYR A N 1
ATOM 736 C CA . TYR A 1 90 ? -9.934 4.967 2.500 1.00 92.75 90 TYR A CA 1
ATOM 737 C C . TYR A 1 90 ? -10.989 5.030 3.602 1.00 92.75 90 TYR A C 1
ATOM 739 O O . TYR A 1 90 ? -10.812 5.746 4.597 1.00 92.75 90 TYR A O 1
ATOM 747 N N . GLN A 1 91 ? -12.062 4.261 3.423 1.00 88.75 91 GLN A N 1
ATOM 748 C CA . GLN A 1 91 ? -13.153 4.181 4.385 1.00 88.75 91 GLN A CA 1
ATOM 749 C C . GLN A 1 91 ? -13.080 2.897 5.215 1.00 88.75 91 GLN A C 1
ATOM 751 O O . GLN A 1 91 ? -13.377 2.946 6.414 1.00 88.75 91 GLN A O 1
ATOM 756 N N . TYR A 1 92 ? -12.652 1.790 4.604 1.00 90.06 92 TYR A N 1
ATOM 757 C CA . TYR A 1 92 ? -12.541 0.478 5.236 1.00 90.06 92 TYR A CA 1
ATOM 758 C C . TYR A 1 92 ? -11.112 -0.057 5.165 1.00 90.06 92 TYR A C 1
ATOM 760 O O . TYR A 1 92 ? -10.372 0.237 4.225 1.00 90.06 92 TYR A O 1
ATOM 768 N N . VAL A 1 93 ? -10.723 -0.864 6.156 1.00 91.56 93 VAL A N 1
ATOM 769 C CA . VAL A 1 93 ? -9.385 -1.483 6.203 1.00 91.56 93 VAL A CA 1
ATOM 770 C C . VAL A 1 93 ? -9.150 -2.353 4.964 1.00 91.56 93 VAL A C 1
ATOM 772 O O . VAL A 1 93 ? -8.055 -2.338 4.402 1.00 91.56 93 VAL A O 1
ATOM 775 N N . GLN A 1 94 ? -10.190 -3.038 4.476 1.00 92.00 94 GLN A N 1
ATOM 776 C CA . GLN A 1 94 ? -10.109 -3.827 3.249 1.00 92.00 94 GLN A CA 1
ATOM 777 C C . GLN A 1 94 ? -9.615 -3.016 2.045 1.00 92.00 94 GLN A C 1
ATOM 779 O O . GLN A 1 94 ? -8.823 -3.526 1.257 1.00 92.00 94 GLN A O 1
ATOM 784 N N . ASP A 1 95 ? -10.031 -1.754 1.907 1.00 92.44 95 ASP A N 1
ATOM 785 C CA . ASP A 1 95 ? -9.631 -0.920 0.772 1.00 92.44 95 ASP A CA 1
ATOM 786 C C . ASP A 1 95 ? -8.109 -0.717 0.734 1.00 92.44 95 ASP A C 1
ATOM 788 O O . ASP A 1 95 ? -7.513 -0.676 -0.342 1.00 92.44 95 ASP A O 1
ATOM 792 N N . VAL A 1 96 ? -7.476 -0.632 1.909 1.0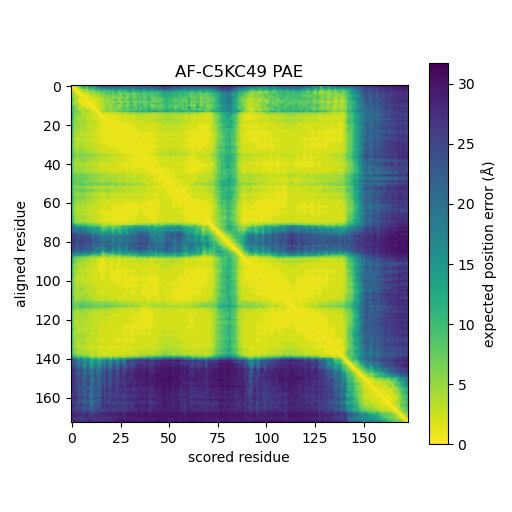0 95.50 96 VAL A N 1
ATOM 793 C CA . VAL A 1 96 ? -6.022 -0.494 2.039 1.00 95.50 96 VAL A CA 1
ATOM 794 C C . VAL A 1 96 ? -5.331 -1.764 1.558 1.00 95.50 96 VAL A C 1
ATOM 796 O O . VAL A 1 96 ? -4.438 -1.697 0.720 1.00 95.50 96 VAL A O 1
ATOM 799 N N . PHE A 1 97 ? -5.743 -2.931 2.051 1.00 95.38 97 PHE A N 1
ATOM 800 C CA . PHE A 1 97 ? -5.071 -4.184 1.699 1.00 95.38 97 PHE A CA 1
ATOM 801 C C . PHE A 1 97 ? -5.392 -4.661 0.279 1.00 95.38 97 PHE A C 1
ATOM 803 O O . PHE A 1 97 ? -4.541 -5.284 -0.354 1.00 95.38 97 PHE A O 1
ATOM 810 N N . ASN A 1 98 ? -6.546 -4.282 -0.273 1.00 94.38 98 ASN A N 1
ATOM 811 C CA . ASN A 1 98 ? -6.848 -4.463 -1.692 1.00 94.38 98 ASN A CA 1
ATOM 812 C C . ASN A 1 98 ? -5.873 -3.679 -2.579 1.00 94.38 98 ASN A C 1
ATOM 814 O O . ASN A 1 98 ? -5.361 -4.217 -3.559 1.00 94.38 98 ASN A O 1
ATOM 818 N N . ASP A 1 99 ? -5.598 -2.419 -2.241 1.00 97.00 99 ASP A N 1
ATOM 819 C CA . ASP A 1 99 ? -4.654 -1.605 -3.007 1.00 97.00 99 ASP A CA 1
ATOM 820 C C . ASP A 1 99 ? -3.197 -2.040 -2.781 1.00 97.00 99 ASP A C 1
ATOM 822 O O . ASP A 1 99 ? -2.406 -1.975 -3.720 1.00 97.00 99 ASP A O 1
ATOM 826 N N . LEU A 1 100 ? -2.854 -2.576 -1.601 1.00 98.00 100 LEU A N 1
ATOM 827 C CA . LEU A 1 100 ? -1.556 -3.221 -1.373 1.00 98.00 100 LEU A CA 1
ATOM 828 C C . LEU A 1 100 ? -1.360 -4.412 -2.316 1.00 98.00 100 LEU A C 1
ATOM 830 O O . LEU A 1 100 ? -0.353 -4.501 -3.009 1.00 98.00 100 LEU A O 1
ATOM 834 N N . GLU A 1 101 ? -2.354 -5.298 -2.392 1.00 97.50 101 GLU A N 1
ATOM 835 C CA . GLU A 1 101 ? -2.340 -6.445 -3.301 1.00 97.50 101 GLU A CA 1
ATOM 836 C C . GLU A 1 101 ? -2.290 -6.001 -4.774 1.00 97.50 101 GLU A C 1
ATOM 838 O O . GLU A 1 101 ? -1.607 -6.613 -5.600 1.00 97.50 101 GLU A O 1
ATOM 843 N N . GLN A 1 102 ? -2.959 -4.891 -5.105 1.00 98.19 102 GLN A N 1
ATOM 844 C CA . GLN A 1 102 ? -2.952 -4.320 -6.449 1.00 98.19 102 GLN A CA 1
ATOM 845 C C . GLN A 1 102 ? -1.544 -3.904 -6.903 1.00 98.19 102 GLN A C 1
ATOM 847 O O . GLN A 1 102 ? -1.248 -4.041 -8.092 1.00 98.19 102 GLN A O 1
ATOM 852 N N . ILE A 1 103 ? -0.667 -3.441 -6.002 1.00 98.44 103 ILE A N 1
ATOM 853 C CA . ILE A 1 103 ? 0.741 -3.138 -6.326 1.00 98.44 103 ILE A CA 1
ATOM 8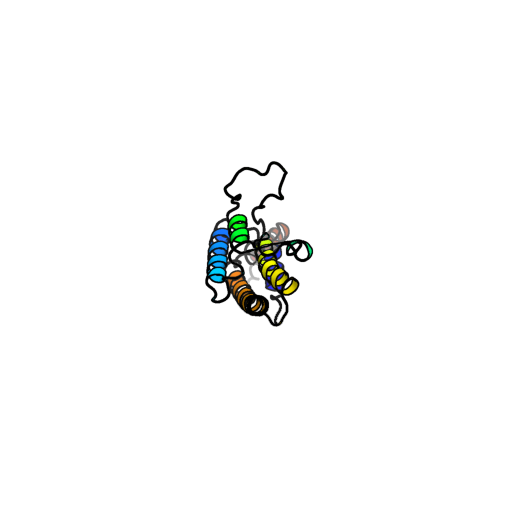54 C C . ILE A 1 103 ? 1.432 -4.390 -6.880 1.00 98.44 103 ILE A C 1
ATOM 856 O O . ILE A 1 103 ? 2.045 -4.344 -7.951 1.00 98.44 103 ILE A O 1
ATOM 860 N N . TRP A 1 104 ? 1.282 -5.522 -6.192 1.00 98.06 104 TRP A N 1
ATOM 861 C CA . TRP A 1 104 ? 1.926 -6.781 -6.568 1.00 98.06 104 TRP A CA 1
ATOM 862 C C . TRP A 1 104 ? 1.356 -7.326 -7.875 1.00 98.06 104 TRP A C 1
ATOM 864 O O . TRP A 1 104 ? 2.111 -7.675 -8.782 1.00 98.06 104 TRP A O 1
ATOM 874 N N . ILE A 1 105 ? 0.025 -7.322 -8.010 1.00 97.81 105 ILE A N 1
ATOM 875 C CA . ILE A 1 105 ? -0.666 -7.742 -9.236 1.00 97.81 105 ILE A CA 1
ATOM 876 C C . ILE A 1 105 ? -0.195 -6.907 -10.428 1.00 97.81 105 ILE A C 1
ATOM 878 O O . ILE A 1 105 ? 0.100 -7.466 -11.482 1.00 97.81 105 ILE A O 1
ATOM 882 N N . ASN A 1 106 ? -0.084 -5.586 -10.274 1.00 98.25 106 ASN A N 1
ATOM 883 C CA . ASN A 1 106 ? 0.392 -4.709 -11.342 1.00 98.25 106 ASN A CA 1
ATOM 884 C C . ASN A 1 106 ? 1.816 -5.064 -11.768 1.00 98.25 106 ASN A C 1
ATOM 886 O O . ASN A 1 106 ? 2.084 -5.171 -12.965 1.00 98.25 106 ASN A O 1
ATOM 890 N N . CYS A 1 107 ? 2.707 -5.275 -10.796 1.00 98.25 107 CYS A N 1
ATOM 891 C CA . CYS A 1 107 ? 4.090 -5.633 -11.073 1.00 98.25 107 CYS A CA 1
ATOM 892 C C . CYS A 1 107 ? 4.178 -6.965 -11.825 1.00 98.25 107 CYS A C 1
ATOM 894 O O . CYS A 1 107 ? 4.795 -7.018 -12.886 1.00 98.25 107 CYS A O 1
ATOM 896 N N . MET A 1 108 ? 3.499 -8.006 -11.337 1.00 98.25 108 MET A N 1
ATOM 897 C CA . MET A 1 108 ? 3.498 -9.325 -11.975 1.00 98.25 108 MET A CA 1
ATOM 898 C C . MET A 1 108 ? 2.820 -9.327 -13.351 1.00 98.25 108 MET A C 1
ATOM 900 O O . MET A 1 108 ? 3.199 -10.097 -14.224 1.00 98.25 108 MET A O 1
ATOM 904 N N . THR A 1 109 ? 1.824 -8.463 -13.564 1.00 97.81 109 THR A N 1
ATOM 905 C CA . THR A 1 109 ? 1.124 -8.356 -14.855 1.00 97.81 109 THR A CA 1
ATOM 906 C C . THR A 1 109 ? 1.983 -7.655 -15.906 1.00 97.81 109 THR A C 1
ATOM 908 O O . THR A 1 109 ? 1.945 -8.019 -17.079 1.00 97.81 109 THR A O 1
ATOM 911 N N . PHE A 1 110 ? 2.728 -6.622 -15.510 1.00 97.69 110 PHE A N 1
ATOM 912 C CA . PHE A 1 110 ? 3.534 -5.830 -16.437 1.00 97.69 110 PHE A CA 1
ATOM 913 C C . PHE A 1 110 ? 4.895 -6.465 -16.737 1.00 97.69 110 PHE A C 1
ATOM 915 O O . PHE A 1 110 ? 5.387 -6.375 -17.861 1.00 97.69 110 PHE A O 1
ATOM 922 N N . ASN A 1 111 ? 5.514 -7.081 -15.732 1.00 97.38 111 ASN A N 1
ATOM 923 C CA . ASN A 1 111 ? 6.890 -7.548 -15.809 1.00 97.38 111 ASN A CA 1
ATOM 924 C C . ASN A 1 111 ? 6.987 -9.028 -16.188 1.00 97.38 111 ASN A C 1
ATOM 926 O O . ASN A 1 111 ? 6.102 -9.829 -15.899 1.00 97.38 111 ASN A O 1
ATOM 930 N N . ARG A 1 112 ? 8.107 -9.409 -16.811 1.00 96.50 112 ARG A N 1
ATOM 931 C CA . ARG A 1 112 ? 8.399 -10.817 -17.101 1.00 96.50 112 ARG A CA 1
ATOM 932 C C . ARG A 1 112 ? 8.793 -11.558 -15.811 1.00 96.50 112 ARG A C 1
ATOM 934 O O . ARG A 1 112 ? 9.493 -10.967 -14.991 1.00 96.50 112 ARG A O 1
ATOM 941 N N . PRO A 1 113 ? 8.434 -12.848 -15.652 1.00 95.94 113 PRO A N 1
ATOM 942 C CA . PRO A 1 113 ? 8.742 -13.615 -14.4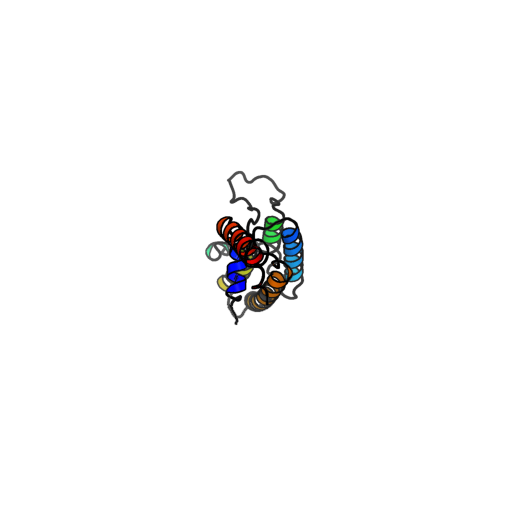40 1.00 95.94 113 PRO A CA 1
ATOM 943 C C . PRO A 1 113 ? 10.229 -13.746 -14.086 1.00 95.94 113 PRO A C 1
ATOM 945 O O . PRO A 1 113 ? 10.554 -14.075 -12.951 1.00 95.94 113 PRO A O 1
ATOM 948 N N . ASP A 1 114 ? 11.125 -13.528 -15.049 1.00 95.25 114 ASP A N 1
ATOM 949 C CA . ASP A 1 114 ? 12.574 -13.662 -14.903 1.00 95.25 114 ASP A CA 1
ATOM 950 C C . ASP A 1 114 ? 13.290 -12.360 -14.513 1.00 95.25 114 ASP A C 1
ATOM 952 O O . ASP A 1 114 ? 14.514 -12.361 -14.419 1.00 95.25 114 ASP A O 1
ATOM 956 N N . CYS A 1 115 ? 12.573 -11.250 -14.296 1.00 97.00 115 CYS A N 1
ATOM 957 C CA . CYS A 1 115 ? 13.196 -9.990 -13.891 1.00 97.00 115 CYS A CA 1
ATOM 958 C C . CYS A 1 115 ? 13.102 -9.720 -12.380 1.00 97.00 115 CYS A C 1
ATOM 960 O O . CYS A 1 115 ? 12.202 -10.195 -11.681 1.00 97.00 115 CYS A O 1
ATOM 962 N N . ASP A 1 116 ? 14.008 -8.869 -11.892 1.00 97.81 116 ASP A N 1
ATOM 963 C CA . ASP A 1 116 ? 14.129 -8.554 -10.466 1.00 97.81 116 ASP A CA 1
ATOM 964 C C . ASP A 1 116 ? 12.883 -7.893 -9.878 1.00 97.81 116 ASP A C 1
ATOM 966 O O . ASP A 1 116 ? 12.530 -8.186 -8.738 1.00 97.81 116 ASP A O 1
ATOM 970 N N . ALA A 1 117 ? 12.192 -7.046 -10.648 1.00 97.19 117 ALA A N 1
ATOM 971 C CA . ALA A 1 117 ? 10.964 -6.389 -10.202 1.00 97.19 117 ALA A CA 1
ATOM 972 C C . ALA A 1 117 ? 9.824 -7.399 -9.982 1.00 97.19 117 ALA A C 1
ATOM 974 O O . ALA A 1 117 ? 9.079 -7.299 -9.002 1.00 97.19 117 ALA A O 1
ATOM 975 N N . TYR A 1 118 ? 9.705 -8.405 -10.860 1.00 98.38 118 TYR A N 1
ATOM 976 C CA . TYR A 1 118 ? 8.729 -9.479 -10.688 1.00 98.38 118 TYR A CA 1
ATOM 977 C C . TYR A 1 118 ? 9.055 -10.289 -9.432 1.00 98.38 118 TYR A C 1
ATOM 979 O O . TYR A 1 118 ? 8.191 -10.452 -8.569 1.00 98.38 118 TYR A O 1
ATOM 987 N N . ALA A 1 119 ? 10.306 -10.735 -9.285 1.00 98.12 119 ALA A N 1
ATOM 988 C CA . ALA A 1 119 ? 10.750 -11.464 -8.098 1.00 98.12 119 ALA A CA 1
ATOM 989 C C . ALA A 1 119 ? 10.509 -10.659 -6.804 1.00 98.12 119 ALA A C 1
ATOM 991 O O . ALA A 1 119 ? 9.944 -11.190 -5.848 1.00 98.12 119 ALA A O 1
ATOM 992 N N . ALA A 1 120 ? 10.806 -9.353 -6.816 1.00 98.12 120 ALA A N 1
ATOM 993 C CA . ALA A 1 120 ? 10.551 -8.449 -5.696 1.00 98.12 120 ALA A CA 1
ATOM 994 C C . ALA A 1 120 ? 9.067 -8.423 -5.317 1.00 98.12 120 ALA A C 1
ATOM 996 O O . ALA A 1 120 ? 8.739 -8.464 -4.137 1.00 98.12 120 ALA A O 1
ATOM 997 N N . SER A 1 121 ? 8.158 -8.397 -6.297 1.00 98.00 121 SER A N 1
ATOM 998 C CA . SER A 1 121 ? 6.718 -8.383 -6.016 1.00 98.00 121 SER A CA 1
ATOM 999 C C . SER A 1 121 ? 6.212 -9.674 -5.370 1.00 98.00 121 SER A C 1
ATOM 1001 O O . SER A 1 121 ? 5.340 -9.611 -4.509 1.00 98.00 121 SER A O 1
ATOM 1003 N N . VAL A 1 122 ? 6.779 -10.830 -5.730 1.00 97.69 122 VAL A N 1
ATOM 1004 C CA . VAL A 1 122 ? 6.423 -12.124 -5.126 1.00 97.69 122 VAL A CA 1
ATOM 1005 C C . VAL A 1 122 ? 6.908 -12.192 -3.677 1.00 97.69 122 VAL A C 1
ATOM 1007 O O . VAL A 1 122 ? 6.145 -12.572 -2.789 1.00 97.69 122 VAL A O 1
ATOM 1010 N N . GLU A 1 123 ? 8.157 -11.789 -3.431 1.00 96.94 123 GLU A N 1
ATOM 1011 C CA . GLU A 1 123 ? 8.745 -11.730 -2.087 1.00 96.94 123 GLU A CA 1
ATOM 1012 C C . GLU A 1 123 ? 7.971 -10.754 -1.188 1.00 96.94 123 GLU A C 1
ATOM 1014 O O . GLU A 1 123 ? 7.491 -11.131 -0.119 1.00 96.94 123 GLU A O 1
ATOM 1019 N N . MET A 1 124 ? 7.769 -9.520 -1.660 1.00 97.88 124 MET A N 1
ATOM 1020 C CA . MET A 1 124 ? 7.040 -8.478 -0.935 1.00 97.88 124 MET A CA 1
ATOM 1021 C C . MET A 1 124 ? 5.587 -8.870 -0.665 1.00 97.88 124 MET A C 1
ATOM 1023 O O . MET A 1 124 ? 5.083 -8.587 0.417 1.00 97.88 124 MET A O 1
ATOM 1027 N N . GLN A 1 125 ? 4.913 -9.554 -1.597 1.00 97.38 125 GLN A N 1
ATOM 1028 C CA . GLN A 1 125 ? 3.553 -10.050 -1.378 1.00 97.38 125 GLN A CA 1
ATOM 1029 C C . GLN A 1 125 ? 3.497 -11.072 -0.236 1.00 97.38 125 GLN A C 1
ATOM 1031 O O . GLN A 1 125 ? 2.583 -11.016 0.590 1.00 97.38 125 GLN A O 1
ATOM 1036 N N . ALA A 1 126 ? 4.453 -12.003 -0.173 1.00 94.56 126 ALA A N 1
ATOM 1037 C CA . ALA A 1 126 ? 4.511 -12.989 0.902 1.00 94.56 126 ALA A CA 1
ATOM 1038 C C . ALA A 1 126 ? 4.751 -12.316 2.263 1.00 94.56 126 ALA A C 1
ATOM 1040 O O . ALA A 1 126 ? 4.005 -12.576 3.210 1.00 94.56 126 ALA A O 1
ATOM 1041 N N . THR A 1 127 ? 5.722 -11.399 2.336 1.00 95.00 127 THR A N 1
ATOM 1042 C CA . THR A 1 127 ? 6.008 -10.611 3.544 1.00 95.00 127 THR A CA 1
ATOM 1043 C C . THR A 1 127 ? 4.806 -9.768 3.967 1.00 95.00 127 THR A C 1
ATOM 1045 O O . THR A 1 127 ? 4.395 -9.807 5.126 1.00 95.00 127 THR A O 1
ATOM 1048 N N . ALA A 1 128 ? 4.184 -9.052 3.028 1.00 95.69 128 ALA A N 1
ATOM 1049 C CA . ALA A 1 128 ? 3.024 -8.213 3.295 1.00 95.69 128 ALA A CA 1
ATOM 1050 C C . ALA A 1 128 ? 1.854 -9.023 3.861 1.00 95.69 128 ALA A C 1
ATOM 1052 O O . ALA A 1 128 ? 1.245 -8.591 4.832 1.00 95.69 128 ALA A O 1
ATOM 1053 N N . ARG A 1 129 ? 1.554 -10.206 3.309 1.00 92.06 129 ARG A N 1
ATOM 1054 C CA . ARG A 1 129 ? 0.461 -11.056 3.813 1.00 92.06 129 ARG A CA 1
ATOM 1055 C C . ARG A 1 129 ? 0.692 -11.508 5.253 1.00 92.06 129 ARG A C 1
ATOM 1057 O O . ARG A 1 129 ? -0.236 -11.412 6.047 1.00 92.06 129 ARG A O 1
ATOM 1064 N N . ALA A 1 130 ? 1.914 -11.916 5.599 1.00 89.31 130 ALA A N 1
ATOM 1065 C CA . ALA A 1 130 ? 2.254 -12.258 6.981 1.00 89.31 130 ALA A CA 1
ATOM 1066 C C . ALA A 1 130 ? 2.058 -11.056 7.923 1.00 89.31 130 ALA A C 1
ATOM 1068 O O . ALA A 1 130 ? 1.435 -11.174 8.974 1.00 89.31 130 ALA A O 1
ATOM 1069 N N . LEU A 1 131 ? 2.505 -9.869 7.502 1.00 92.75 131 LEU A N 1
ATOM 1070 C CA . LEU A 1 131 ? 2.336 -8.642 8.280 1.00 92.75 131 LEU A CA 1
ATOM 1071 C C . LEU A 1 131 ? 0.873 -8.197 8.404 1.00 92.75 131 LEU A C 1
ATOM 1073 O O . LEU A 1 131 ? 0.519 -7.591 9.413 1.00 92.75 131 LEU A O 1
ATOM 1077 N N . VAL A 1 132 ? 0.031 -8.449 7.396 1.00 92.25 132 VAL A N 1
ATOM 1078 C CA . VAL A 1 132 ? -1.406 -8.133 7.446 1.00 92.25 132 VAL A CA 1
ATOM 1079 C C . VAL A 1 132 ? -2.098 -8.968 8.514 1.00 92.25 132 VAL A C 1
ATOM 1081 O O . VAL A 1 132 ? -2.855 -8.402 9.301 1.00 92.25 132 VAL A O 1
ATOM 1084 N N . ASP A 1 133 ? -1.831 -10.274 8.572 1.00 86.88 133 ASP A N 1
ATOM 1085 C CA . ASP A 1 133 ? -2.421 -11.142 9.596 1.00 86.88 133 ASP A CA 1
ATOM 1086 C C . ASP A 1 133 ? -2.013 -10.678 11.007 1.00 86.88 133 ASP A C 1
ATOM 1088 O O . ASP A 1 133 ? -2.881 -10.450 11.854 1.00 86.88 133 ASP A O 1
ATOM 1092 N N . ASP A 1 134 ? -0.721 -10.408 11.233 1.00 89.25 134 ASP A N 1
ATOM 1093 C CA . ASP A 1 134 ? -0.222 -9.864 12.506 1.00 89.25 134 ASP A CA 1
ATOM 1094 C C . ASP A 1 134 ? -0.883 -8.522 12.860 1.00 89.25 134 ASP A C 1
ATOM 1096 O O . ASP A 1 134 ? -1.285 -8.275 14.003 1.00 89.25 134 ASP A O 1
ATOM 1100 N N . TRP A 1 135 ? -1.013 -7.633 11.871 1.00 93.06 135 TRP A N 1
ATOM 1101 C CA . TRP A 1 135 ? -1.625 -6.325 12.062 1.00 93.06 135 TRP A CA 1
ATOM 1102 C C . TRP A 1 135 ? -3.104 -6.448 12.428 1.00 93.06 135 TRP A C 1
ATOM 1104 O O . TRP A 1 135 ? -3.558 -5.748 13.334 1.00 93.06 135 TRP A O 1
ATOM 1114 N N . VAL A 1 136 ? -3.853 -7.337 11.770 1.00 88.12 136 VAL A N 1
ATOM 1115 C CA . VAL A 1 136 ? -5.280 -7.555 12.044 1.00 88.12 136 VAL A CA 1
ATOM 1116 C C . VAL A 1 136 ? -5.486 -8.053 13.470 1.00 88.12 136 VAL A C 1
ATOM 1118 O O . VAL A 1 136 ? -6.289 -7.466 14.198 1.00 88.12 136 VAL A O 1
ATOM 1121 N N . VAL A 1 137 ? -4.714 -9.054 13.901 1.00 83.69 137 VAL A N 1
ATOM 1122 C CA . VAL A 1 137 ? -4.777 -9.586 15.272 1.00 83.69 137 VAL A CA 1
ATOM 1123 C C . VAL A 1 137 ? -4.484 -8.494 16.307 1.00 83.69 137 VAL A C 1
ATOM 1125 O O . VAL A 1 137 ? -5.171 -8.404 17.323 1.00 83.69 137 VAL A O 1
ATOM 1128 N N . ALA A 1 138 ? -3.501 -7.631 16.045 1.00 87.94 138 ALA A N 1
ATOM 1129 C CA . ALA A 1 138 ? -3.105 -6.580 16.978 1.00 87.94 138 ALA A CA 1
ATOM 1130 C C . ALA A 1 138 ? -4.055 -5.365 17.009 1.00 87.94 138 ALA A C 1
ATOM 1132 O O . ALA A 1 138 ? -4.165 -4.712 18.047 1.00 87.94 138 ALA A O 1
ATOM 1133 N N . ASN A 1 139 ? -4.717 -5.030 15.894 1.00 88.69 139 ASN A N 1
ATOM 1134 C CA . ASN A 1 139 ? -5.411 -3.741 15.724 1.00 88.69 139 ASN A CA 1
ATOM 1135 C C . ASN A 1 139 ? -6.931 -3.842 15.578 1.00 88.69 139 ASN A C 1
ATOM 1137 O O . ASN A 1 139 ? -7.626 -2.860 15.831 1.00 88.69 139 ASN A O 1
ATOM 1141 N N . ILE A 1 140 ? -7.466 -5.030 15.287 1.00 82.31 140 ILE A N 1
ATOM 1142 C CA . ILE A 1 140 ? -8.907 -5.296 15.285 1.00 82.31 140 ILE A CA 1
ATOM 1143 C C . ILE A 1 140 ? -9.379 -6.112 16.527 1.00 82.31 140 ILE A C 1
ATOM 1145 O O . ILE A 1 140 ? -10.250 -6.967 16.377 1.00 82.31 140 ILE A O 1
ATOM 1149 N N . PRO A 1 141 ? -8.925 -5.889 17.790 1.00 61.72 141 PRO A N 1
ATOM 1150 C CA . PRO A 1 141 ? -9.439 -6.665 18.932 1.00 61.72 141 PRO A CA 1
ATOM 1151 C C . PRO A 1 141 ? -10.865 -6.318 19.416 1.00 61.72 141 PRO A C 1
ATOM 1153 O O . PRO A 1 141 ? -11.226 -6.713 20.518 1.00 61.72 141 PRO A O 1
ATOM 1156 N N . ASN A 1 142 ? -11.704 -5.594 18.658 1.00 52.41 142 ASN A N 1
ATOM 1157 C CA . ASN A 1 142 ? -13.027 -5.136 19.137 1.00 52.41 142 ASN A CA 1
ATOM 1158 C C . ASN A 1 142 ? -14.244 -5.477 18.257 1.00 52.41 142 ASN A C 1
ATOM 1160 O O . ASN A 1 142 ? -15.352 -5.059 18.589 1.00 52.41 142 ASN A O 1
ATOM 1164 N N . ALA A 1 143 ? -14.108 -6.305 17.217 1.00 49.69 143 ALA A N 1
ATOM 1165 C CA . ALA A 1 143 ? -15.288 -6.889 16.559 1.00 49.69 143 ALA A CA 1
AT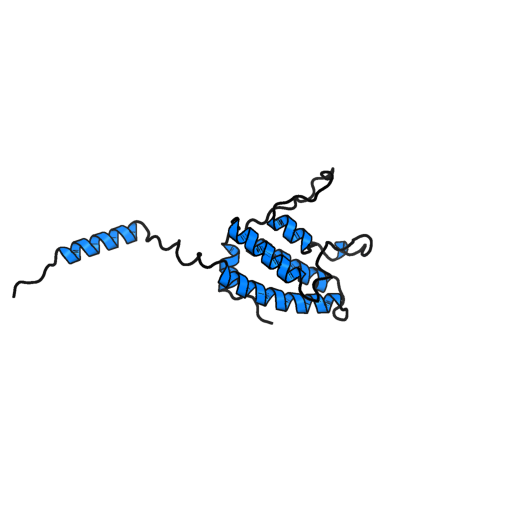OM 1166 C C . ALA A 1 143 ? -15.991 -7.953 17.434 1.00 49.69 143 ALA A C 1
ATOM 1168 O O . ALA A 1 143 ? -17.135 -8.310 17.178 1.00 49.69 143 ALA A O 1
ATOM 1169 N N . ARG A 1 144 ? -15.331 -8.448 18.495 1.00 50.34 144 ARG A N 1
ATOM 1170 C CA . ARG A 1 144 ? -15.819 -9.576 19.308 1.00 50.34 144 ARG A CA 1
ATOM 1171 C C . ARG A 1 144 ? -16.458 -9.210 20.658 1.00 50.34 144 ARG A C 1
ATOM 1173 O O . ARG A 1 144 ? -16.952 -10.109 21.324 1.00 50.34 144 ARG A O 1
ATOM 1180 N N . MET A 1 145 ? -16.490 -7.937 21.080 1.00 43.88 145 MET A N 1
ATOM 1181 C CA . MET A 1 145 ? -17.040 -7.553 22.404 1.00 43.88 145 MET A CA 1
ATOM 1182 C C . MET A 1 145 ? -17.965 -6.321 22.440 1.00 43.88 145 MET A C 1
ATOM 1184 O O . MET A 1 145 ? -18.423 -5.958 23.520 1.00 43.88 145 MET A O 1
ATOM 1188 N N . LYS A 1 146 ? -18.314 -5.692 21.308 1.00 44.34 146 LYS A N 1
ATOM 1189 C CA . LYS A 1 146 ? -19.330 -4.611 21.283 1.00 44.34 146 LYS A CA 1
ATOM 1190 C C . LYS A 1 146 ? -20.629 -4.937 20.536 1.00 44.34 146 LYS A C 1
ATOM 1192 O O . LYS A 1 146 ? -21.487 -4.069 20.438 1.00 44.34 146 LYS A O 1
ATOM 1197 N N . GLU A 1 147 ? -20.820 -6.184 20.102 1.00 43.22 147 GLU A N 1
ATOM 1198 C CA . GLU A 1 147 ? -22.077 -6.657 19.487 1.00 43.22 147 GLU A CA 1
ATOM 1199 C C . GLU A 1 147 ? -22.729 -7.848 20.216 1.00 43.22 147 GLU A C 1
ATOM 1201 O O . GLU A 1 147 ? -23.568 -8.543 19.655 1.00 43.22 147 GLU A O 1
ATOM 1206 N N . ILE A 1 148 ? -22.419 -8.061 21.498 1.00 44.38 148 ILE A N 1
ATOM 1207 C CA . ILE A 1 148 ? -23.371 -8.734 22.398 1.00 44.38 148 ILE A CA 1
ATOM 1208 C C . ILE A 1 148 ? -23.821 -7.702 23.423 1.00 44.38 148 ILE A C 1
ATOM 1210 O O . ILE A 1 148 ? -23.559 -7.805 24.617 1.00 44.38 148 ILE A O 1
ATOM 1214 N N . ASP A 1 149 ? -24.491 -6.664 22.930 1.00 50.44 149 ASP A N 1
ATOM 1215 C CA . ASP A 1 149 ? -25.626 -6.191 23.695 1.00 50.44 149 ASP A CA 1
ATOM 1216 C C . ASP A 1 149 ? -26.737 -7.232 23.479 1.00 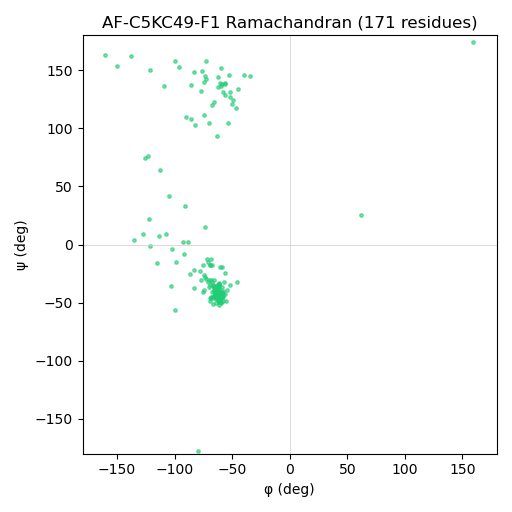50.44 149 ASP A C 1
ATOM 1218 O O . ASP A 1 149 ? -27.187 -7.379 22.336 1.00 50.44 149 ASP A O 1
ATOM 1222 N N . PRO A 1 150 ? -27.138 -8.026 24.492 1.00 53.00 150 PRO A N 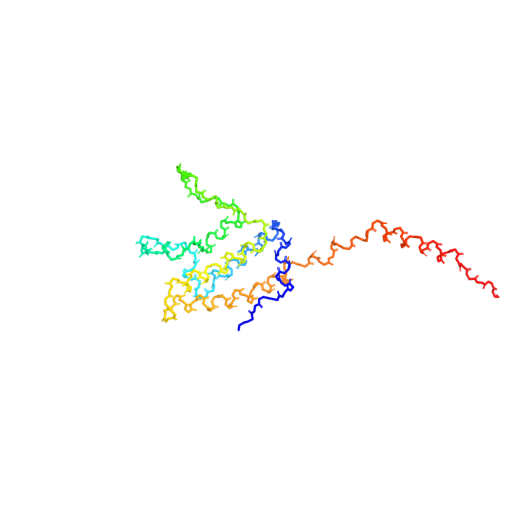1
ATOM 1223 C CA . PRO A 1 150 ? -28.295 -8.888 24.335 1.00 53.00 150 PRO A CA 1
ATOM 1224 C C . PRO A 1 150 ? -29.462 -8.033 23.835 1.00 53.00 150 PRO A C 1
ATOM 1226 O O . PRO A 1 150 ? -29.781 -7.002 24.427 1.00 53.00 150 PRO A O 1
ATOM 1229 N N . SER A 1 151 ? -30.085 -8.461 22.730 1.00 48.28 151 SER A N 1
ATOM 1230 C CA . SER A 1 151 ? -31.322 -7.865 22.210 1.00 48.28 151 SER A CA 1
ATOM 1231 C C . SER A 1 151 ? -32.267 -7.518 23.376 1.00 48.28 151 SER A C 1
ATOM 1233 O O . SER A 1 151 ? -32.299 -8.277 24.349 1.00 48.28 151 SER A O 1
ATOM 1235 N N . PRO A 1 152 ? -33.068 -6.434 23.312 1.00 58.34 152 PRO A N 1
ATOM 1236 C CA . PRO A 1 152 ? -34.026 -6.081 24.367 1.00 58.34 152 PRO A CA 1
ATOM 1237 C C . PRO A 1 152 ? -34.861 -7.274 24.858 1.00 58.34 152 PRO A C 1
ATOM 1239 O O . PRO A 1 152 ? -35.174 -7.378 26.039 1.00 58.34 152 PRO A O 1
ATOM 1242 N N . THR A 1 153 ? -35.146 -8.225 23.966 1.00 54.31 153 THR A N 1
ATOM 1243 C CA . THR A 1 153 ? -35.813 -9.495 24.271 1.00 54.31 153 THR A CA 1
ATOM 1244 C C . THR A 1 153 ? -34.993 -10.407 25.187 1.00 54.31 153 THR A C 1
ATOM 1246 O O . THR A 1 153 ? -35.540 -10.953 26.134 1.00 54.31 153 THR A O 1
ATOM 1249 N N . VAL A 1 154 ? -33.686 -10.546 24.945 1.00 59.53 154 VAL A N 1
ATOM 1250 C CA . VAL A 1 154 ? -32.773 -11.357 25.768 1.00 59.53 154 VAL A CA 1
ATOM 1251 C C . VAL A 1 154 ? -32.560 -10.714 27.146 1.00 59.53 154 VAL A C 1
ATOM 1253 O O . VAL A 1 154 ? -32.495 -11.425 28.149 1.00 59.53 154 VAL A O 1
ATOM 1256 N N . ARG A 1 155 ? -32.533 -9.373 27.214 1.00 67.06 155 ARG A N 1
ATOM 1257 C CA . ARG A 1 155 ? -32.511 -8.616 28.481 1.00 67.06 155 ARG A CA 1
ATOM 1258 C C . ARG A 1 155 ? -33.764 -8.884 29.318 1.00 67.06 155 ARG A C 1
ATOM 1260 O O . ARG A 1 155 ? -33.637 -9.276 30.471 1.00 67.06 155 ARG A O 1
ATOM 1267 N N . LEU A 1 156 ? -34.945 -8.777 28.705 1.00 65.25 156 LEU A N 1
ATOM 1268 C CA . LEU A 1 156 ? -36.225 -9.064 29.361 1.00 65.25 156 LEU A CA 1
ATOM 1269 C C . LEU A 1 156 ? -36.315 -10.518 29.835 1.00 65.25 156 LEU A C 1
ATOM 1271 O O . LEU A 1 156 ? -36.740 -10.770 30.955 1.00 65.25 156 LEU A O 1
ATOM 1275 N N . THR A 1 157 ? -35.879 -11.489 29.025 1.00 65.25 157 THR A N 1
ATOM 1276 C CA . THR A 1 15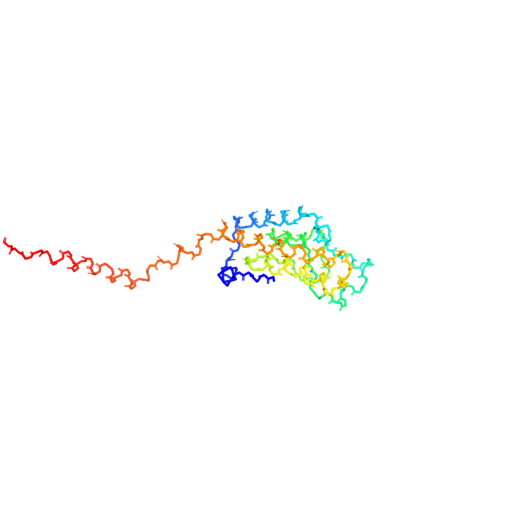7 ? -35.910 -12.900 29.445 1.00 65.25 157 THR A CA 1
ATOM 1277 C C . THR A 1 157 ? -34.968 -13.187 30.609 1.00 65.25 157 THR A C 1
ATOM 1279 O O . THR A 1 157 ? -35.318 -13.973 31.484 1.00 65.25 157 THR A O 1
ATOM 1282 N N . ALA A 1 158 ? -33.789 -12.558 30.641 1.00 67.19 158 ALA A N 1
ATOM 1283 C CA . ALA A 1 158 ? -32.832 -12.735 31.730 1.00 67.19 158 ALA A CA 1
ATOM 1284 C C . ALA A 1 158 ? -33.322 -12.085 33.035 1.00 67.19 158 ALA A C 1
ATOM 1286 O O . ALA A 1 158 ? -33.119 -12.643 34.109 1.00 67.19 158 ALA A O 1
ATOM 1287 N N . GLU A 1 159 ? -33.995 -10.938 32.938 1.00 76.12 159 GLU A N 1
ATOM 1288 C CA . GLU A 1 159 ? -34.594 -10.239 34.077 1.00 76.12 159 GLU A CA 1
ATOM 1289 C C . GLU A 1 159 ? -35.771 -11.035 34.666 1.00 76.12 159 GLU A C 1
ATOM 1291 O O . GLU A 1 159 ? -35.779 -11.309 35.863 1.00 76.12 159 GLU A O 1
ATOM 1296 N N . VAL A 1 160 ? -36.670 -11.546 33.815 1.00 69.56 160 VAL A N 1
ATOM 1297 C CA . VAL A 1 160 ? -37.797 -12.404 34.228 1.00 69.56 160 VAL A CA 1
ATOM 1298 C C . VAL A 1 160 ? -37.318 -13.711 34.864 1.00 69.56 160 VAL A C 1
ATOM 1300 O O . VAL A 1 160 ? -37.841 -14.123 35.894 1.00 69.56 160 VAL A O 1
ATOM 1303 N N . LEU A 1 161 ? -36.306 -14.374 34.293 1.00 70.25 161 LEU A N 1
ATOM 1304 C CA . LEU A 1 161 ? -35.759 -15.612 34.868 1.00 70.25 161 LEU A CA 1
ATOM 1305 C C . LEU A 1 161 ? -35.145 -15.388 36.255 1.00 70.25 161 LEU A C 1
ATOM 1307 O O . LEU A 1 161 ? -35.253 -16.259 37.118 1.00 70.25 161 LEU A O 1
ATOM 1311 N N . ARG A 1 162 ? -34.531 -14.222 36.480 1.00 77.56 162 ARG A N 1
ATOM 1312 C CA . ARG A 1 162 ? -33.965 -13.862 37.781 1.00 77.56 162 ARG A CA 1
ATOM 1313 C C . ARG A 1 162 ? -35.063 -13.649 38.823 1.00 77.56 162 ARG A C 1
ATOM 1315 O O . ARG A 1 162 ? -34.968 -14.220 39.905 1.00 77.56 162 ARG A O 1
ATOM 1322 N N . GLU A 1 163 ? -36.129 -12.931 38.469 1.00 75.00 163 GLU A N 1
ATOM 1323 C CA . GLU A 1 163 ? -37.293 -12.717 39.344 1.00 75.00 163 GLU A CA 1
ATOM 1324 C C . GLU A 1 163 ? -38.005 -14.029 39.709 1.00 75.00 163 GLU A C 1
ATOM 1326 O O . GLU A 1 163 ? -38.391 -14.220 40.859 1.00 75.00 163 GLU A O 1
ATOM 1331 N N . VAL A 1 164 ? -38.128 -14.967 38.762 1.00 68.69 164 VAL A N 1
ATOM 1332 C CA . VAL A 1 164 ? -38.725 -16.290 39.022 1.00 68.69 164 VAL A CA 1
ATOM 1333 C C . VAL A 1 164 ? -37.844 -17.120 39.960 1.00 68.69 164 VAL A C 1
ATOM 1335 O O . VAL A 1 164 ? -38.360 -17.742 40.882 1.00 68.69 164 VAL A O 1
ATOM 1338 N N . SER A 1 165 ? -36.519 -17.086 39.787 1.00 69.00 165 SER A N 1
ATOM 1339 C CA . SER A 1 165 ? -35.600 -17.820 40.671 1.00 69.00 165 SER A CA 1
ATOM 1340 C C . SER A 1 165 ? -35.543 -17.263 42.098 1.00 69.00 165 SER A C 1
ATOM 1342 O O . SER A 1 165 ? -35.335 -18.017 43.042 1.00 69.00 165 SER A O 1
ATOM 1344 N N . GLU A 1 166 ? -35.754 -15.954 42.266 1.00 71.69 166 GLU A N 1
ATOM 1345 C CA . GLU A 1 166 ? -35.821 -15.300 43.578 1.00 71.69 166 GLU A CA 1
ATOM 1346 C C . GLU A 1 166 ? -37.183 -15.535 44.266 1.00 71.69 166 GLU A C 1
ATOM 1348 O O . GLU A 1 166 ? -37.273 -15.476 45.492 1.00 71.69 166 GLU A O 1
ATOM 1353 N N . ALA A 1 167 ? -38.233 -15.848 43.495 1.00 63.22 167 ALA A N 1
ATOM 1354 C CA . ALA A 1 167 ? -39.567 -16.169 44.003 1.00 63.22 167 ALA A CA 1
ATOM 1355 C C . ALA A 1 167 ? -39.734 -17.637 44.445 1.00 63.22 167 ALA A C 1
ATOM 1357 O O . ALA A 1 167 ? -40.604 -17.918 45.268 1.00 63.22 167 ALA A O 1
ATOM 1358 N N . GLU A 1 168 ? -38.903 -18.563 43.955 1.00 63.28 168 GLU A N 1
ATOM 1359 C CA . GLU A 1 168 ? -38.928 -19.990 44.331 1.00 63.28 168 GLU A CA 1
ATOM 1360 C C . GLU A 1 168 ? -38.017 -20.331 45.527 1.00 63.28 168 GLU A C 1
ATOM 1362 O O . GLU A 1 168 ? -37.463 -21.427 45.610 1.00 63.28 168 GLU A O 1
ATOM 1367 N N . GLY A 1 169 ? -37.870 -19.395 46.472 1.00 53.06 169 GLY A N 1
ATOM 1368 C CA . GLY A 1 169 ? -37.205 -19.635 47.755 1.00 53.06 169 GLY A CA 1
ATOM 1369 C C . GLY A 1 169 ? -37.645 -20.957 48.407 1.00 53.06 169 GLY A C 1
ATOM 1370 O O . GLY A 1 169 ? -38.830 -21.281 48.431 1.00 53.06 169 GLY A O 1
ATOM 1371 N N . GLU A 1 170 ? -36.637 -21.696 48.877 1.00 62.28 170 GLU A N 1
ATOM 1372 C CA . GLU A 1 170 ? -36.603 -23.100 49.316 1.00 62.28 170 GLU A CA 1
ATOM 1373 C C . GLU A 1 170 ? -37.863 -23.646 50.023 1.00 62.28 170 GLU A C 1
ATOM 1375 O O . GLU A 1 170 ? -38.474 -22.948 50.836 1.00 62.28 170 GLU A O 1
ATOM 1380 N N . PRO A 1 171 ? -38.221 -24.933 49.815 1.00 57.03 171 PRO A N 1
ATOM 1381 C CA . PRO A 1 171 ? -39.220 -25.578 50.655 1.00 57.03 171 PRO A CA 1
ATOM 1382 C C . PRO A 1 171 ? -38.672 -25.701 52.085 1.00 57.03 171 PRO A C 1
ATOM 1384 O O . PRO A 1 171 ? -37.618 -26.303 52.290 1.00 57.03 171 PRO A O 1
ATOM 1387 N N . GLU A 1 172 ? -39.395 -25.139 53.060 1.00 58.97 172 GLU A N 1
ATOM 1388 C CA . GLU A 1 172 ? -39.131 -25.336 54.491 1.00 58.97 172 GLU A CA 1
ATOM 1389 C C . GLU A 1 172 ? -39.005 -26.838 54.796 1.00 58.97 172 GLU A C 1
ATOM 1391 O O . GLU A 1 172 ? -39.933 -27.615 54.542 1.00 58.97 172 GLU A O 1
ATOM 1396 N N . ALA A 1 173 ? -37.848 -27.231 55.331 1.00 53.31 173 ALA A N 1
ATOM 1397 C CA . ALA A 1 173 ? -37.581 -28.552 55.895 1.00 53.31 173 ALA A CA 1
ATOM 1398 C C . ALA A 1 173 ? -37.485 -28.467 57.421 1.00 53.31 173 ALA A C 1
ATOM 1400 O O . ALA A 1 173 ? -36.880 -27.489 57.920 1.00 53.31 173 ALA A O 1
#

Sequence (173 aa):
MSKLSDETQDLLLKTKIDDVLRESLLKFLEKIGQEPRAEYFLTPVDQKAYPHYKDVVKRPMDLSTMEMKVKGQRPRGRKPRVPRPTIEKYQYVQDVFNDLEQIWINCMTFNRPDCDAYAASVEMQATARALVDDWVVANIPNARMKEIDPSPTVRLTAEVLREVSEAEGEPEA

Foldseek 3Di:
DDDQDPVLVVLQVPAWDDPVNLVLVLVLLVVLCPPPLLVLAADWDDCVVVVCLCVFQVDTAGSVLLNCLSVVHFPPDPDPPDDDPTSHRDTTNNVSVVRVLSSLVSQCRVDDCPDPSNVSSVVSVVVSSVSSNVSCVVPVPPVPPPPPPPDPVRVVVVVVVVVVVVVCPDDDD

Organism: Perkinsus marinus (strain ATCC 50983 / TXsc) (NCBI:txid423536)

Secondary structure (DSSP, 8-state):
-PPPPHHHHHHHHH-B--HHHHHHHHHHHHHHHTSTTGGGGSS---TTT-TTHHHH-SS---HHHHHHHHHTPPPSSPPPSS-PPP-PPP-BHHHHHHHHH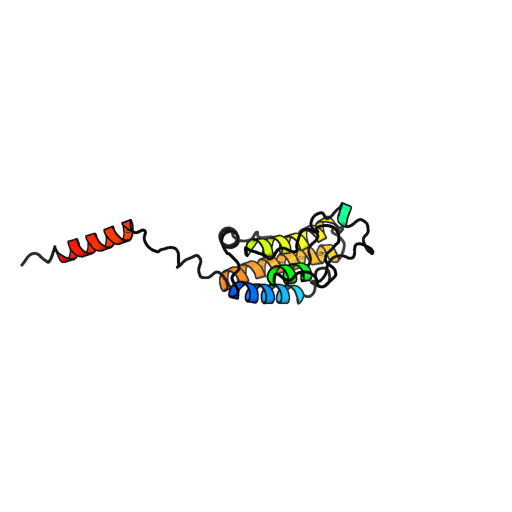HHHHHHHHHS-TTSHHHHHHHHHHHHHHHHHHHHHHHH-TTTTTSS----HHHHHHHHHHHHHHHHS-----

Nearest PDB structures (foldseek):
  5h6y-assembly1_A  TM=9.577E-01  e=4.326E-07  Homo sapiens
  7jt4-assembly1_A  TM=9.311E-01  e=3.667E-07  Homo sapiens
  2f6j-assembly1_A  TM=9.096E-01  e=2.785E-07  Homo sapiens
  3qzt-assembly1_A  TM=9.543E-01  e=1.374E-06  Homo sapiens
  3qzs-assembly2_B  TM=9.553E-01  e=1.374E-06  Homo sapiens

pLDDT: mean 82.89, std 17.32, range [43.22, 98.44]